Protein AF-A0A7C6KC78-F1 (afdb_monomer_lite)

Foldseek 3Di:
DDDDDDDDDDDDPPPPPVPPPPFDKWKKKWKQQDAPVLVVVLQVVQVVVVVFKDKDWDDFPPDPDPRRRITIMIMIGTPVCVVVNVVSCVVSVTPDMDTDD

Radius of gyration: 21.65 Å; chains: 1; bounding box: 79×21×39 Å

pLDDT: mean 73.91, std 17.29, range [41.19, 90.44]

Sequence (101 aa):
MLASTPADFLPGAQHMCGTTSGTDHSLLSVYFPGGAEERALLLRVLRCFATTVSAEETGSEEGPGPLLQGAHLKVCCTQEGLAEILAVLLQAGCVDFKKIA

Secondary structure (DSSP, 8-state):
--------------------TT--EEEEEEEE-S-HHHHHHHHHHHHTTTTTEEEEEEEE---SSTT---EEEEEEEETTTHHHHHHHHHHTT---EEE--

Structure (mmCIF, N/CA/C/O backbone):
data_AF-A0A7C6KC78-F1
#
_entry.id   AF-A0A7C6KC78-F1
#
loop_
_atom_site.group_PDB
_atom_site.id
_atom_site.type_symbol
_atom_site.label_atom_id
_atom_site.label_alt_id
_atom_site.label_comp_id
_atom_site.label_asym_id
_atom_site.label_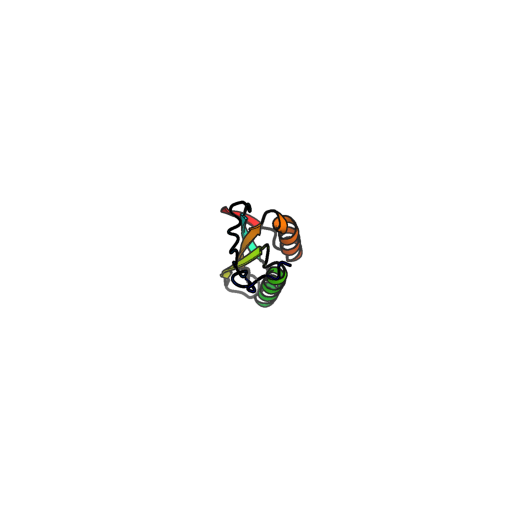entity_id
_atom_site.label_seq_id
_atom_site.pdbx_PDB_ins_code
_atom_site.Cartn_x
_atom_site.Cartn_y
_atom_site.Cartn_z
_atom_site.occupancy
_atom_site.B_iso_or_equiv
_atom_site.auth_seq_id
_atom_site.auth_comp_id
_atom_site.auth_asym_id
_atom_site.auth_atom_id
_atom_site.pdbx_PDB_model_num
ATOM 1 N N . MET A 1 1 ? -61.660 2.938 23.924 1.00 44.22 1 MET A N 1
ATOM 2 C CA . MET A 1 1 ? -61.046 2.295 22.745 1.00 44.22 1 MET A CA 1
ATOM 3 C C . MET A 1 1 ? -60.149 3.334 22.093 1.00 44.22 1 MET A C 1
ATOM 5 O O . MET A 1 1 ? -60.668 4.267 21.499 1.00 44.22 1 MET A O 1
ATOM 9 N N . LEU A 1 2 ? -58.838 3.255 22.337 1.00 44.50 2 LEU A N 1
ATOM 10 C CA . LEU A 1 2 ? -57.839 4.090 21.667 1.00 44.50 2 LEU A CA 1
ATOM 11 C C . LEU A 1 2 ? -57.513 3.462 20.308 1.00 44.50 2 LEU A C 1
ATOM 13 O O . LEU A 1 2 ? -57.228 2.268 20.257 1.00 44.50 2 LEU A O 1
ATOM 17 N N . ALA A 1 3 ? -57.513 4.260 19.244 1.00 43.62 3 ALA A N 1
ATOM 18 C CA . ALA A 1 3 ? -56.852 3.921 17.991 1.00 43.62 3 ALA A CA 1
ATOM 19 C C . ALA A 1 3 ? -56.220 5.196 17.424 1.00 43.62 3 ALA A C 1
ATOM 21 O O . ALA A 1 3 ? -56.897 6.188 17.161 1.00 43.62 3 ALA A O 1
ATOM 22 N N . SER A 1 4 ? -54.899 5.142 17.356 1.00 43.81 4 SER A N 1
ATOM 23 C CA . SER A 1 4 ? -53.949 6.211 17.103 1.00 43.81 4 SER A CA 1
ATOM 24 C C . SER A 1 4 ? -53.997 6.749 15.672 1.00 43.81 4 SER A C 1
ATOM 26 O O . SER A 1 4 ? -54.086 5.992 14.709 1.00 43.81 4 SER A O 1
ATOM 28 N N . THR A 1 5 ? -53.838 8.059 15.542 1.00 57.97 5 THR A N 1
ATOM 29 C CA . THR A 1 5 ? -53.278 8.738 14.366 1.00 57.97 5 THR A CA 1
ATOM 30 C C . THR A 1 5 ? -51.814 9.095 14.660 1.00 57.97 5 THR A C 1
ATOM 32 O O . THR A 1 5 ? -51.410 9.073 15.824 1.00 57.97 5 THR A O 1
ATOM 35 N N . PRO A 1 6 ? -51.046 9.584 13.679 1.00 48.62 6 PRO A N 1
ATOM 36 C CA . PRO A 1 6 ? -50.725 9.038 12.365 1.00 48.62 6 PRO A CA 1
ATOM 37 C C . PRO A 1 6 ? -49.272 8.513 12.341 1.00 48.62 6 PRO A C 1
ATOM 39 O O . PRO A 1 6 ? -48.498 8.737 13.266 1.00 48.62 6 PRO A O 1
ATOM 42 N N . ALA A 1 7 ? -48.913 7.802 11.272 1.00 45.97 7 ALA A N 1
ATOM 43 C CA . ALA A 1 7 ? -47.567 7.301 11.021 1.00 45.97 7 ALA A CA 1
ATOM 44 C C . ALA A 1 7 ? -46.525 8.437 11.011 1.00 45.97 7 ALA A C 1
ATOM 46 O O . ALA A 1 7 ? -46.348 9.142 10.020 1.00 45.97 7 ALA A O 1
ATOM 47 N N . ASP A 1 8 ? -45.846 8.578 12.144 1.00 49.03 8 ASP A N 1
ATOM 48 C CA . ASP A 1 8 ? -44.528 9.173 12.290 1.00 49.03 8 ASP A CA 1
ATOM 49 C C . ASP A 1 8 ? -43.531 8.246 11.587 1.00 49.03 8 ASP A C 1
ATOM 51 O O . ASP A 1 8 ? -43.214 7.169 12.088 1.00 49.03 8 ASP A O 1
ATOM 55 N N . PHE A 1 9 ? -43.122 8.586 10.367 1.00 51.62 9 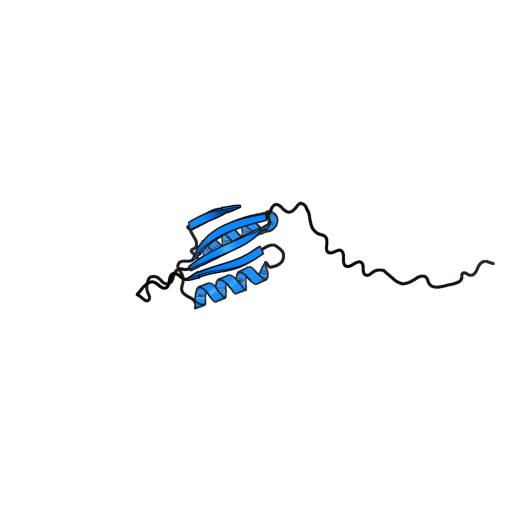PHE A N 1
ATOM 56 C CA . PHE A 1 9 ? -41.921 8.001 9.785 1.00 51.62 9 PHE A CA 1
ATOM 57 C C . PHE A 1 9 ? -41.376 8.936 8.715 1.00 51.62 9 PHE A C 1
ATOM 59 O O . PHE A 1 9 ? -41.851 8.934 7.585 1.00 51.62 9 PHE A O 1
ATOM 66 N N . LEU A 1 10 ? -40.434 9.781 9.134 1.00 56.03 10 LEU A N 1
ATOM 67 C CA . LEU A 1 10 ? -39.215 10.246 8.452 1.00 56.03 10 LEU A CA 1
ATOM 68 C C . LEU A 1 10 ? -38.699 11.426 9.302 1.00 56.03 10 LEU A C 1
ATOM 70 O O . LEU A 1 10 ? -39.436 12.397 9.463 1.00 56.03 10 LEU A O 1
ATOM 74 N N . PRO A 1 11 ? -37.473 11.378 9.865 1.00 44.56 11 PRO A N 1
ATOM 75 C CA . PRO A 1 11 ? -36.252 11.360 9.059 1.00 44.56 11 PRO A CA 1
ATOM 76 C C . PRO A 1 11 ? -35.116 10.548 9.723 1.00 44.56 11 PRO A C 1
ATOM 78 O O . PRO A 1 11 ? -34.407 11.027 10.603 1.00 44.56 11 PRO A O 1
ATOM 81 N N . GLY A 1 12 ? -34.919 9.303 9.288 1.00 41.19 12 GLY A N 1
ATOM 82 C CA . GLY A 1 12 ? -33.936 8.376 9.868 1.00 41.19 12 GLY A CA 1
ATOM 83 C C . GLY A 1 12 ? -32.738 8.072 8.972 1.00 41.19 12 GLY A C 1
ATOM 84 O O . GLY A 1 12 ? -32.198 6.979 9.044 1.00 41.19 12 GLY A O 1
ATOM 85 N N . ALA A 1 13 ? -32.339 8.994 8.098 1.00 48.97 13 ALA A N 1
ATOM 86 C CA . ALA A 1 13 ? -31.049 8.922 7.416 1.00 48.97 13 ALA A CA 1
ATOM 87 C C . ALA A 1 13 ? -30.201 10.110 7.865 1.00 48.97 13 ALA A C 1
ATOM 89 O O . ALA A 1 13 ? -29.773 10.942 7.067 1.00 48.97 13 ALA A O 1
ATOM 90 N N . GLN A 1 14 ? -29.961 10.187 9.177 1.00 48.59 14 GLN A N 1
ATOM 91 C CA . GLN A 1 14 ? -28.730 10.800 9.642 1.00 48.59 14 GLN A CA 1
ATOM 92 C C . GLN A 1 14 ? -27.607 9.921 9.101 1.00 48.59 14 GLN A C 1
ATOM 94 O O . GLN A 1 14 ? -27.225 8.913 9.689 1.00 48.59 14 GLN A O 1
ATOM 99 N N . HIS A 1 15 ? -27.121 10.300 7.922 1.00 49.28 15 HIS A N 1
ATOM 100 C CA . HIS A 1 15 ? -25.754 10.062 7.512 1.00 49.28 15 HIS A CA 1
ATOM 101 C C . HIS A 1 15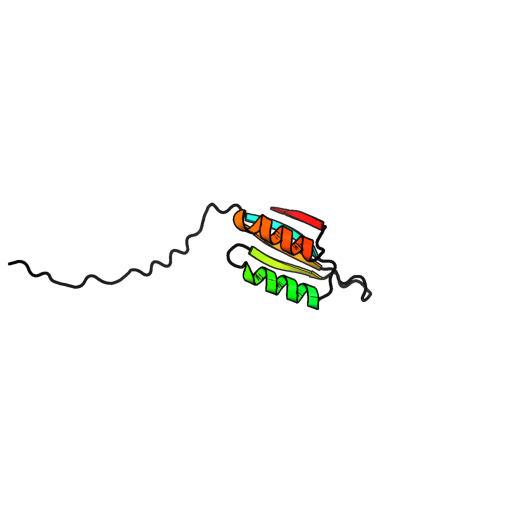 ? -24.904 10.720 8.606 1.00 49.28 15 HIS A C 1
ATOM 103 O O . HIS A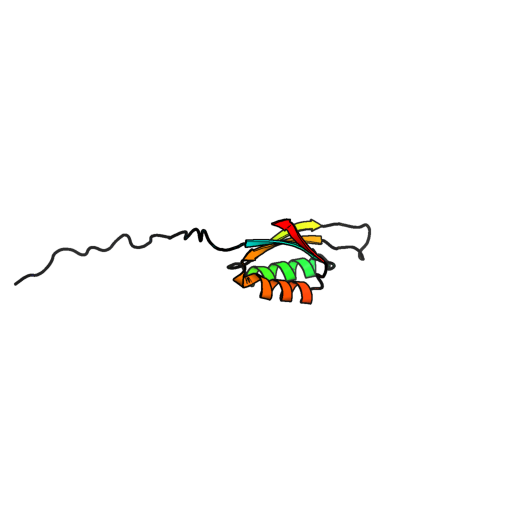 1 15 ? -24.514 11.883 8.515 1.00 49.28 15 HIS A O 1
ATOM 109 N N . MET A 1 16 ? -24.695 10.002 9.709 1.00 41.59 16 MET A N 1
ATOM 110 C CA . MET A 1 16 ? -23.548 10.229 10.560 1.00 41.59 16 MET A CA 1
ATOM 111 C C . MET A 1 16 ? -22.358 9.963 9.641 1.00 41.59 16 MET A C 1
ATOM 113 O O . MET A 1 16 ? -21.868 8.843 9.535 1.00 41.59 16 MET A O 1
ATOM 117 N N . CYS A 1 17 ? -21.878 11.018 8.979 1.00 50.22 17 CYS A N 1
ATOM 118 C CA . CYS A 1 17 ? -20.445 11.244 8.914 1.00 50.22 17 CYS A CA 1
ATOM 119 C C . CYS A 1 17 ? -19.980 11.248 10.370 1.00 50.22 17 CYS A C 1
ATOM 121 O O . CYS A 1 17 ? -19.881 12.295 11.005 1.00 50.22 17 CYS A O 1
ATOM 123 N N . GLY A 1 18 ? -19.804 10.051 10.931 1.00 45.62 18 GLY A N 1
ATOM 124 C CA . GLY A 1 18 ? -19.043 9.861 12.137 1.00 45.62 18 GLY A CA 1
ATOM 125 C C . GLY A 1 18 ? -17.645 10.309 11.774 1.00 45.62 18 GLY A C 1
ATOM 126 O O . GLY A 1 18 ? -16.858 9.537 11.242 1.00 45.62 18 GLY A O 1
ATOM 127 N N . THR A 1 19 ? -17.348 11.583 12.002 1.00 51.41 19 THR A N 1
ATOM 128 C CA . THR A 1 19 ? -15.982 11.997 12.255 1.00 51.41 19 THR A CA 1
ATOM 129 C C . THR A 1 19 ? -15.571 11.212 13.491 1.00 51.41 19 THR A C 1
ATOM 131 O O . THR A 1 19 ? -15.907 11.604 14.611 1.00 51.41 19 THR A O 1
ATOM 134 N N . THR A 1 20 ? -14.926 10.062 13.296 1.00 52.12 20 THR A N 1
ATOM 135 C CA . THR A 1 20 ? -14.227 9.342 14.358 1.00 52.12 20 THR A CA 1
ATOM 136 C C . THR A 1 20 ? -13.033 10.200 14.759 1.00 52.12 20 THR A C 1
ATOM 138 O O . THR A 1 20 ? -11.893 9.981 14.367 1.00 52.12 20 THR A O 1
ATOM 141 N N . SER A 1 21 ? -13.323 11.256 15.516 1.00 45.56 21 SER A N 1
ATOM 142 C CA . SER A 1 21 ? -12.360 11.964 16.341 1.00 45.56 21 SER A CA 1
ATOM 143 C C . SER A 1 21 ? -11.885 10.958 17.388 1.00 45.56 21 SER A C 1
ATOM 145 O O . SER A 1 21 ? -12.553 10.740 18.394 1.00 45.56 21 SER A O 1
ATOM 147 N N . GLY A 1 22 ? -10.809 10.238 17.075 1.00 50.91 22 GLY A N 1
ATOM 148 C CA . GLY A 1 22 ? -10.271 9.197 17.951 1.00 50.91 22 GLY A CA 1
ATOM 149 C C . GLY A 1 22 ? -9.521 8.064 17.256 1.00 50.91 22 GLY A C 1
ATOM 150 O O . GLY A 1 22 ? -8.966 7.221 17.950 1.00 50.91 22 GLY A O 1
ATOM 151 N N . THR A 1 23 ? -9.473 8.009 15.924 1.00 60.22 23 THR A N 1
ATOM 152 C CA . THR A 1 23 ? -8.583 7.063 15.243 1.00 60.22 23 THR A CA 1
ATOM 153 C C . THR A 1 23 ? -7.187 7.661 15.154 1.00 60.22 23 THR A C 1
ATOM 155 O O . THR A 1 23 ? -6.955 8.600 14.396 1.00 60.22 23 THR A O 1
ATOM 158 N N . ASP A 1 24 ? -6.252 7.132 15.945 1.00 79.31 24 ASP A N 1
ATOM 159 C CA . ASP A 1 24 ? -4.827 7.390 15.749 1.00 79.31 24 ASP A CA 1
ATOM 160 C C . ASP A 1 24 ? -4.457 6.964 14.323 1.00 79.31 24 ASP A C 1
ATOM 162 O O . ASP A 1 24 ? -4.504 5.783 13.956 1.00 79.31 24 ASP A O 1
ATOM 166 N N . HIS A 1 25 ? -4.142 7.958 13.496 1.00 83.50 25 HIS A N 1
ATOM 167 C CA . HIS A 1 25 ? -3.658 7.761 12.141 1.00 83.50 25 HIS A CA 1
ATOM 168 C C . HIS A 1 25 ? -2.136 7.883 12.148 1.00 83.50 25 HIS A C 1
ATOM 170 O O . HIS A 1 25 ? -1.580 8.793 12.758 1.00 83.50 25 HIS A O 1
ATOM 176 N N . SER A 1 26 ? -1.461 6.968 11.461 1.00 86.25 26 SER A N 1
ATOM 177 C CA . SER A 1 26 ? -0.027 7.045 11.202 1.00 86.25 26 SER A CA 1
ATOM 178 C C . SER A 1 26 ? 0.202 7.312 9.722 1.00 86.25 26 SER A C 1
ATOM 180 O O . SER A 1 26 ? -0.342 6.611 8.861 1.00 86.25 26 SER A O 1
ATOM 182 N N . LEU A 1 27 ? 1.029 8.313 9.431 1.00 88.38 27 LEU A N 1
ATOM 183 C CA . LEU A 1 27 ? 1.470 8.611 8.076 1.00 88.38 27 LEU A CA 1
ATOM 184 C C . LEU A 1 27 ? 2.879 8.053 7.863 1.00 88.38 27 LEU A C 1
ATOM 186 O O . LEU A 1 27 ? 3.832 8.430 8.550 1.00 88.38 27 LEU A O 1
ATOM 190 N N . LEU A 1 28 ? 3.009 7.164 6.885 1.00 88.69 28 LEU A N 1
ATOM 191 C CA . LEU A 1 28 ? 4.251 6.506 6.507 1.00 88.69 28 LEU A CA 1
ATOM 192 C C . LEU A 1 28 ? 4.723 7.038 5.153 1.00 88.69 28 LEU A C 1
ATOM 194 O O . LEU A 1 28 ? 3.956 7.084 4.194 1.00 88.69 28 LEU A O 1
ATOM 198 N N . SER A 1 29 ? 5.993 7.417 5.073 1.00 89.31 29 SER A N 1
ATOM 199 C CA . SER A 1 29 ? 6.713 7.564 3.810 1.00 89.31 29 SER A CA 1
ATOM 200 C C . SER A 1 29 ? 7.432 6.254 3.523 1.00 89.31 29 SER A C 1
ATOM 202 O O . SER A 1 29 ? 8.171 5.762 4.380 1.00 89.31 29 SER A O 1
ATOM 204 N N . VAL A 1 30 ? 7.192 5.684 2.349 1.00 89.56 30 VAL A N 1
ATOM 205 C CA . VAL A 1 30 ? 7.663 4.352 1.971 1.00 89.56 30 VAL A CA 1
ATOM 206 C C . VAL A 1 30 ? 8.357 4.437 0.623 1.00 89.56 30 VAL A C 1
ATOM 208 O O . VAL A 1 30 ? 7.810 5.015 -0.315 1.00 89.56 30 VAL A O 1
ATOM 211 N N . TYR A 1 31 ? 9.551 3.865 0.516 1.00 88.56 31 TYR A N 1
ATOM 212 C CA . TYR A 1 31 ? 10.197 3.674 -0.779 1.00 88.56 31 TYR A CA 1
ATOM 213 C C . TYR A 1 31 ? 9.815 2.307 -1.349 1.00 88.56 31 TYR A C 1
ATOM 215 O O . TYR A 1 31 ? 10.033 1.278 -0.706 1.00 88.56 31 TYR A O 1
ATOM 223 N N . PHE A 1 32 ? 9.245 2.303 -2.552 1.00 87.50 32 PHE A N 1
ATOM 224 C CA . PHE A 1 32 ? 8.945 1.086 -3.293 1.00 87.50 32 PHE A CA 1
ATOM 225 C C . PHE A 1 32 ? 9.983 0.896 -4.407 1.00 87.50 32 PHE A C 1
ATOM 227 O O . PHE A 1 32 ? 10.044 1.739 -5.305 1.00 87.50 32 PHE A O 1
ATOM 234 N N . PRO A 1 33 ? 10.777 -0.190 -4.384 1.00 82.88 33 PRO A N 1
ATOM 235 C CA . PRO A 1 33 ? 11.857 -0.410 -5.347 1.00 82.88 33 PRO A CA 1
ATOM 236 C C . PRO A 1 33 ? 11.397 -0.983 -6.701 1.00 82.88 33 PRO A C 1
ATOM 238 O O . PRO A 1 33 ? 12.228 -1.169 -7.586 1.00 82.88 33 PRO A O 1
ATOM 241 N N . GLY A 1 34 ? 10.110 -1.310 -6.868 1.00 83.69 34 GLY A N 1
ATOM 242 C CA . GLY A 1 34 ? 9.581 -1.918 -8.093 1.00 83.69 34 GLY A CA 1
ATOM 243 C C . GLY A 1 34 ? 9.085 -0.916 -9.143 1.00 83.69 34 GLY A C 1
ATOM 244 O O . GLY A 1 34 ? 8.824 0.257 -8.855 1.00 83.69 34 GLY A O 1
ATOM 245 N N . GLY A 1 35 ? 8.913 -1.419 -10.368 1.00 83.94 35 GLY A N 1
ATOM 246 C CA . GLY A 1 35 ? 8.484 -0.646 -11.530 1.00 83.94 35 GLY A CA 1
ATOM 247 C C . GLY A 1 35 ? 7.034 -0.162 -11.463 1.00 83.94 35 GLY A C 1
ATOM 248 O O . GLY A 1 35 ? 6.284 -0.424 -10.519 1.00 83.94 35 GLY A O 1
ATOM 249 N N . ALA A 1 36 ? 6.625 0.589 -12.487 1.00 82.44 36 ALA A N 1
ATOM 250 C CA . ALA A 1 36 ? 5.303 1.215 -12.536 1.00 82.44 36 ALA A CA 1
ATOM 251 C C . ALA A 1 36 ? 4.139 0.203 -12.491 1.00 82.44 36 ALA A C 1
ATOM 253 O O . ALA A 1 36 ? 3.098 0.497 -11.898 1.00 82.44 36 ALA A O 1
ATOM 254 N N . GLU A 1 37 ? 4.301 -0.988 -13.078 1.00 85.44 37 GLU A N 1
ATOM 255 C CA . GLU A 1 37 ? 3.262 -2.025 -13.071 1.00 85.44 37 GLU A CA 1
ATOM 256 C C . GLU A 1 37 ? 3.086 -2.645 -11.682 1.00 85.44 37 GLU A C 1
ATOM 258 O O . GLU A 1 37 ? 1.957 -2.752 -11.189 1.00 85.44 37 GLU A O 1
ATOM 263 N N . GLU A 1 38 ? 4.185 -2.989 -11.009 1.00 86.94 38 GLU A N 1
ATOM 264 C CA . GLU A 1 38 ? 4.150 -3.532 -9.652 1.00 86.94 38 GLU A CA 1
ATOM 265 C C . GLU A 1 38 ? 3.625 -2.496 -8.653 1.00 86.94 38 GLU A C 1
ATOM 267 O O . GLU A 1 38 ? 2.832 -2.838 -7.772 1.00 86.94 38 GLU A O 1
ATOM 272 N N . ARG A 1 39 ? 3.964 -1.212 -8.838 1.00 86.31 39 ARG A N 1
ATOM 273 C CA . ARG A 1 39 ? 3.372 -0.104 -8.068 1.00 86.31 39 ARG A CA 1
ATOM 274 C C . ARG A 1 39 ? 1.870 -0.011 -8.257 1.00 86.31 39 ARG A C 1
ATOM 276 O O . ARG A 1 39 ? 1.130 0.093 -7.277 1.00 86.31 39 ARG A O 1
ATOM 283 N N . ALA A 1 40 ? 1.401 -0.057 -9.502 1.00 87.25 40 ALA A N 1
ATOM 284 C CA . ALA A 1 40 ? -0.025 -0.003 -9.794 1.00 87.25 40 ALA A CA 1
ATOM 285 C C . ALA A 1 40 ? -0.770 -1.185 -9.154 1.00 87.25 40 ALA A C 1
ATOM 287 O O . ALA A 1 40 ? -1.893 -1.017 -8.667 1.00 87.25 40 ALA A O 1
ATOM 288 N N . LEU A 1 41 ? -0.145 -2.366 -9.117 1.00 90.12 41 LEU A N 1
ATOM 289 C CA . LEU A 1 41 ? -0.683 -3.542 -8.441 1.00 90.12 41 LEU A CA 1
ATOM 290 C C . LEU A 1 41 ? -0.728 -3.350 -6.921 1.00 90.12 41 LEU A C 1
ATOM 292 O O . LEU A 1 41 ? -1.781 -3.574 -6.324 1.00 90.12 41 LEU A O 1
ATOM 296 N N . LEU A 1 42 ? 0.350 -2.860 -6.306 1.00 88.94 42 LEU A N 1
ATOM 297 C CA . LEU A 1 42 ? 0.392 -2.552 -4.875 1.00 88.94 42 LEU A CA 1
ATOM 298 C C . LEU A 1 42 ? -0.696 -1.542 -4.487 1.00 88.94 42 LEU A C 1
ATOM 300 O O . LEU A 1 42 ? -1.461 -1.789 -3.559 1.00 88.94 42 LEU A O 1
ATOM 304 N N . LEU A 1 43 ? -0.843 -0.445 -5.234 1.00 88.38 43 LEU A N 1
ATOM 305 C CA . LEU A 1 43 ? -1.891 0.550 -4.986 1.00 88.38 43 LEU A CA 1
ATOM 306 C C . LEU A 1 43 ? -3.302 -0.045 -5.116 1.00 88.38 43 LEU A C 1
ATOM 308 O O . LEU A 1 43 ? -4.196 0.332 -4.358 1.00 88.38 43 LEU A O 1
ATOM 312 N N . ARG A 1 44 ? -3.526 -0.994 -6.036 1.00 90.44 44 ARG A N 1
ATOM 313 C CA . ARG A 1 44 ? -4.804 -1.724 -6.119 1.00 90.44 44 ARG A CA 1
ATOM 314 C C . ARG A 1 44 ? -5.037 -2.615 -4.904 1.00 90.44 44 ARG A C 1
ATOM 316 O O . ARG A 1 44 ? -6.156 -2.630 -4.404 1.00 90.44 44 ARG A O 1
ATOM 323 N N . VAL A 1 45 ? -4.011 -3.313 -4.420 1.00 89.81 45 VAL A N 1
ATOM 324 C CA . VAL A 1 45 ? -4.103 -4.128 -3.197 1.00 89.81 45 VAL A CA 1
ATOM 325 C C . VAL A 1 45 ? -4.420 -3.245 -1.991 1.00 89.81 45 VAL A C 1
ATOM 327 O O . VAL A 1 45 ? -5.332 -3.557 -1.233 1.00 89.81 45 VAL A O 1
ATOM 330 N N . LEU A 1 46 ? -3.753 -2.097 -1.849 1.00 87.81 46 LEU A N 1
ATOM 331 C CA . LEU A 1 46 ? -4.009 -1.153 -0.755 1.00 87.81 46 LEU A CA 1
ATOM 332 C C . LEU A 1 46 ? -5.444 -0.598 -0.785 1.00 87.81 46 LEU A C 1
ATOM 334 O O . LEU A 1 46 ? -6.034 -0.374 0.269 1.00 87.81 46 LEU A O 1
ATOM 338 N N . ARG A 1 47 ? -6.060 -0.458 -1.969 1.00 88.56 47 ARG A N 1
ATOM 339 C CA . ARG A 1 47 ? -7.483 -0.081 -2.089 1.00 88.56 47 ARG A CA 1
ATOM 340 C C . ARG A 1 47 ? -8.447 -1.131 -1.540 1.00 88.56 47 ARG A C 1
ATOM 342 O O . ARG A 1 47 ? -9.563 -0.766 -1.180 1.00 88.56 47 ARG A O 1
ATOM 349 N N . CYS A 1 48 ? -8.054 -2.400 -1.432 1.00 87.88 48 CYS A N 1
ATOM 350 C CA . CYS A 1 48 ? -8.872 -3.405 -0.746 1.00 87.88 48 CYS A CA 1
ATOM 351 C C . CYS A 1 48 ? -9.016 -3.104 0.757 1.00 87.88 48 CYS A C 1
ATOM 353 O O . CYS A 1 48 ? -9.981 -3.550 1.369 1.00 87.88 48 CYS A O 1
ATOM 355 N N . PHE A 1 49 ? -8.110 -2.296 1.317 1.00 86.44 49 PHE A N 1
ATOM 356 C CA . PHE A 1 49 ? -8.096 -1.848 2.710 1.00 86.44 49 PHE A CA 1
ATOM 357 C C . PHE A 1 49 ? -8.488 -0.365 2.848 1.00 86.44 49 PHE A C 1
ATOM 359 O O . PHE A 1 49 ? -8.132 0.288 3.825 1.00 86.44 49 PHE A O 1
ATOM 366 N N . ALA A 1 50 ? -9.233 0.192 1.882 1.00 83.62 50 ALA A N 1
ATOM 367 C CA . ALA A 1 50 ? -9.565 1.622 1.830 1.00 83.62 50 ALA A CA 1
ATOM 368 C C . ALA A 1 50 ? -10.331 2.158 3.059 1.00 83.62 50 ALA A C 1
ATOM 370 O O . ALA A 1 50 ? -10.401 3.367 3.267 1.00 83.62 50 ALA A O 1
ATOM 371 N N . THR A 1 51 ? -10.917 1.277 3.872 1.00 84.00 51 THR A N 1
ATOM 372 C CA . THR A 1 51 ? -11.584 1.633 5.133 1.00 84.00 51 THR A CA 1
ATOM 373 C C . THR A 1 51 ? -10.599 2.041 6.225 1.00 84.00 51 THR A C 1
ATOM 375 O O . THR A 1 51 ? -10.936 2.860 7.075 1.00 84.00 51 THR A O 1
ATOM 378 N N . THR A 1 52 ? -9.387 1.486 6.205 1.00 84.00 52 THR A N 1
ATOM 379 C CA . THR A 1 52 ? -8.363 1.682 7.237 1.00 84.00 52 THR A CA 1
ATOM 380 C C . THR A 1 52 ? -7.101 2.347 6.694 1.00 84.00 52 THR A C 1
ATOM 382 O O . THR A 1 52 ? -6.232 2.708 7.492 1.00 84.00 52 THR A O 1
ATOM 385 N N . VAL A 1 53 ? -6.984 2.506 5.367 1.00 86.69 53 VAL A N 1
ATOM 386 C CA . VAL A 1 53 ? -5.738 2.843 4.664 1.00 86.69 53 VAL A CA 1
ATOM 387 C C . VAL A 1 53 ? -6.009 3.715 3.447 1.00 86.69 53 VAL A C 1
ATOM 389 O O . VAL A 1 53 ? -6.922 3.469 2.668 1.00 86.69 53 VAL A O 1
ATOM 392 N N . SER A 1 54 ? -5.153 4.703 3.232 1.00 86.56 54 SER A N 1
ATOM 393 C CA . SER A 1 54 ? -5.090 5.498 2.013 1.00 86.56 54 SER A CA 1
ATOM 394 C C . SER A 1 54 ? -3.640 5.589 1.556 1.00 86.56 54 SER A C 1
ATOM 396 O O . SER A 1 54 ? -2.746 5.794 2.375 1.00 86.56 54 SER A O 1
ATOM 398 N N . ALA A 1 55 ? -3.392 5.423 0.259 1.00 88.69 55 ALA A N 1
ATOM 399 C CA . ALA A 1 55 ? -2.051 5.468 -0.307 1.00 88.69 55 ALA A CA 1
ATOM 400 C C . ALA A 1 55 ? -2.007 6.365 -1.544 1.00 88.69 55 ALA A C 1
ATOM 402 O O . ALA A 1 55 ? -2.871 6.274 -2.418 1.00 88.69 55 ALA A O 1
ATOM 403 N N . GLU A 1 56 ? -0.977 7.201 -1.616 1.00 85.19 56 GLU A N 1
ATOM 404 C CA . GLU A 1 56 ? -0.743 8.154 -2.696 1.00 85.19 56 GLU A CA 1
ATOM 405 C C . GLU A 1 56 ? 0.722 8.101 -3.138 1.00 85.19 56 GLU A C 1
ATOM 407 O O . GLU A 1 56 ? 1.635 7.976 -2.321 1.00 85.19 56 GLU A O 1
ATOM 412 N N . GLU A 1 57 ? 0.957 8.206 -4.442 1.00 83.19 57 GLU A N 1
ATOM 413 C CA . GLU A 1 57 ? 2.300 8.344 -4.996 1.00 83.19 57 GLU A CA 1
ATOM 414 C C . GLU A 1 57 ? 2.725 9.812 -4.937 1.00 83.19 57 GLU A C 1
ATOM 416 O O . GLU A 1 57 ? 2.018 10.690 -5.420 1.00 83.19 57 GLU A O 1
ATOM 421 N N . THR A 1 58 ? 3.878 10.087 -4.328 1.00 75.06 58 THR A N 1
ATOM 422 C CA . THR A 1 58 ? 4.333 11.471 -4.088 1.00 75.06 58 THR A CA 1
ATOM 423 C C . THR A 1 58 ? 5.566 11.877 -4.872 1.00 75.06 58 THR A C 1
ATOM 425 O O . THR A 1 58 ? 5.957 13.041 -4.846 1.00 75.06 58 THR A O 1
ATOM 428 N N . GLY A 1 59 ? 6.148 10.934 -5.603 1.00 65.75 59 GLY A N 1
ATOM 429 C CA . GLY A 1 59 ? 7.247 11.179 -6.516 1.00 65.75 59 GLY A CA 1
ATOM 430 C C . GLY A 1 59 ? 7.750 9.864 -7.087 1.00 65.75 59 GLY A C 1
ATOM 431 O O . GLY A 1 59 ? 8.100 8.955 -6.334 1.00 65.75 59 GLY A O 1
ATOM 432 N N . SER A 1 60 ? 7.784 9.776 -8.412 1.00 58.31 60 SER A N 1
ATOM 433 C CA . SER A 1 60 ? 8.553 8.759 -9.118 1.00 58.31 60 SER A CA 1
ATOM 434 C C . SER A 1 60 ? 9.945 9.339 -9.328 1.00 58.31 60 SER A C 1
ATOM 436 O O . SER A 1 60 ? 10.087 10.356 -10.008 1.00 58.31 60 SER A O 1
ATOM 438 N N . GLU A 1 61 ? 10.972 8.731 -8.737 1.00 56.75 61 GLU A N 1
ATOM 439 C CA . GLU A 1 61 ? 12.335 9.035 -9.163 1.00 56.75 61 GLU A CA 1
ATOM 440 C C . GLU A 1 61 ? 12.556 8.275 -10.469 1.00 56.75 61 GLU A C 1
ATOM 442 O O . GLU A 1 61 ? 12.907 7.097 -10.488 1.00 56.75 61 GLU A O 1
ATOM 447 N N . GLU A 1 62 ? 12.269 8.939 -11.589 1.00 50.44 62 GLU A N 1
ATOM 448 C CA . GLU A 1 62 ? 12.647 8.454 -12.913 1.00 50.44 62 GLU A CA 1
ATOM 449 C C . GLU A 1 62 ? 14.165 8.618 -13.066 1.00 50.44 62 GLU A C 1
ATOM 451 O O . GLU A 1 62 ? 14.668 9.571 -13.664 1.00 50.44 62 GLU A O 1
ATOM 456 N N . GLY A 1 63 ? 14.920 7.702 -12.457 1.00 54.31 63 GLY A N 1
ATOM 457 C CA . GLY A 1 63 ? 16.357 7.607 -12.669 1.00 54.31 63 GLY A CA 1
ATOM 458 C C . GLY A 1 63 ? 16.666 7.297 -14.142 1.00 54.31 63 GLY A C 1
ATOM 459 O O . GLY A 1 63 ? 15.864 6.650 -14.823 1.00 54.31 63 GLY A O 1
ATOM 460 N N . PRO A 1 64 ? 17.831 7.719 -14.667 1.00 43.34 64 PRO A N 1
ATOM 461 C CA . PRO A 1 64 ? 18.228 7.439 -16.041 1.00 43.34 64 PRO A CA 1
ATOM 462 C C . PRO A 1 64 ? 18.611 5.958 -16.177 1.00 43.34 64 PRO A C 1
ATOM 464 O O . PRO A 1 64 ? 19.784 5.593 -16.172 1.00 43.34 64 PRO A O 1
ATOM 467 N N . GLY A 1 65 ? 17.616 5.078 -16.264 1.00 51.06 65 GLY A N 1
ATOM 468 C CA . GLY A 1 65 ? 17.811 3.665 -16.557 1.00 51.06 65 GLY A CA 1
ATOM 469 C C . GLY A 1 65 ? 16.682 2.762 -16.045 1.00 51.06 65 GLY A C 1
ATOM 470 O O . GLY A 1 65 ? 16.065 3.051 -15.024 1.00 51.06 65 GLY A O 1
ATOM 471 N N . PRO A 1 66 ? 16.444 1.613 -16.703 1.00 52.31 66 PRO A N 1
ATOM 472 C CA . PRO A 1 66 ? 15.397 0.652 -16.331 1.00 52.31 66 PRO A CA 1
ATOM 473 C C . PRO A 1 66 ? 15.632 -0.055 -14.982 1.00 52.31 66 PRO A C 1
ATOM 475 O O . PRO A 1 66 ? 14.801 -0.849 -14.561 1.00 52.31 66 PRO A O 1
ATOM 478 N N . LEU A 1 67 ? 16.760 0.206 -14.310 1.00 52.59 67 LEU A N 1
ATOM 479 C CA . LEU A 1 67 ? 17.180 -0.470 -13.076 1.00 52.59 67 LEU A CA 1
ATOM 480 C C . LEU A 1 67 ? 16.959 0.363 -11.801 1.00 52.59 67 LEU A C 1
ATOM 482 O O . LEU A 1 67 ? 17.192 -0.144 -10.710 1.00 52.59 67 LEU A O 1
ATOM 486 N N . LEU A 1 68 ? 16.518 1.621 -11.922 1.00 53.91 68 LEU A N 1
ATOM 487 C CA . LEU A 1 68 ? 16.259 2.524 -10.791 1.00 53.91 68 LEU A CA 1
ATOM 488 C C . LEU A 1 68 ? 14.890 3.202 -10.946 1.00 53.91 68 LEU A C 1
ATOM 490 O O . LEU A 1 68 ? 14.789 4.423 -10.916 1.00 53.91 68 LEU A O 1
ATOM 494 N N . GLN A 1 69 ? 13.830 2.417 -11.153 1.00 67.50 69 GLN A N 1
ATOM 495 C CA . GLN A 1 69 ? 12.453 2.926 -11.198 1.00 67.50 69 GLN A CA 1
ATOM 496 C C . GLN A 1 69 ? 11.764 2.779 -9.841 1.00 67.50 69 GLN A C 1
ATOM 498 O O . GLN A 1 69 ? 10.679 2.216 -9.761 1.00 67.50 69 GLN A O 1
ATOM 503 N N . GLY A 1 70 ? 12.388 3.259 -8.769 1.00 72.75 70 GLY A N 1
ATOM 504 C CA . GLY A 1 70 ? 11.723 3.315 -7.470 1.00 72.75 70 GLY A CA 1
ATOM 505 C C . GLY A 1 70 ? 10.805 4.531 -7.347 1.00 72.75 70 GLY A C 1
ATOM 506 O O . GLY A 1 70 ? 10.993 5.539 -8.030 1.00 72.75 70 GLY A O 1
ATOM 507 N N . ALA A 1 71 ? 9.817 4.462 -6.459 1.00 83.50 71 ALA A N 1
ATOM 508 C CA . ALA A 1 71 ? 8.966 5.610 -6.150 1.00 83.50 71 ALA A CA 1
ATOM 509 C C . ALA A 1 71 ? 8.713 5.748 -4.653 1.00 83.50 71 ALA A C 1
ATOM 511 O O . ALA A 1 71 ? 8.687 4.768 -3.904 1.00 83.50 71 ALA A O 1
ATOM 512 N N . HIS A 1 72 ? 8.470 6.986 -4.234 1.00 85.94 72 HIS A N 1
ATOM 513 C CA . HIS A 1 72 ? 8.047 7.301 -2.881 1.00 85.94 72 HIS A CA 1
ATOM 514 C C . HIS A 1 72 ? 6.522 7.324 -2.781 1.00 85.94 72 HIS A C 1
ATOM 516 O O . HIS A 1 72 ? 5.836 8.145 -3.403 1.00 85.94 72 HIS A O 1
ATOM 522 N N . LEU A 1 73 ? 5.997 6.446 -1.934 1.00 87.38 73 LEU A N 1
ATOM 523 C CA . LEU A 1 73 ? 4.586 6.333 -1.600 1.00 87.38 73 LEU A CA 1
ATOM 524 C C . LEU A 1 73 ? 4.343 6.936 -0.215 1.00 87.38 73 LEU A C 1
ATOM 526 O O . LEU A 1 73 ? 5.089 6.673 0.730 1.00 87.38 73 LEU A O 1
ATOM 530 N N . LYS A 1 74 ? 3.272 7.712 -0.074 1.00 90.25 74 LYS A N 1
ATOM 531 C CA . LYS A 1 74 ? 2.724 8.078 1.231 1.00 90.25 74 LYS A CA 1
ATOM 532 C C . LYS A 1 74 ? 1.558 7.166 1.543 1.00 90.25 74 LYS A C 1
ATOM 534 O O . LYS A 1 74 ? 0.610 7.089 0.769 1.00 90.25 74 LYS A O 1
ATOM 539 N N . VAL A 1 75 ? 1.624 6.501 2.687 1.00 89.56 75 VAL A N 1
ATOM 540 C CA . VAL A 1 75 ? 0.582 5.599 3.169 1.00 89.56 75 VAL A CA 1
ATOM 541 C C . VAL A 1 75 ? 0.073 6.130 4.498 1.00 89.56 75 VAL A C 1
ATOM 543 O O . VAL A 1 75 ? 0.795 6.156 5.491 1.00 89.56 75 VAL A O 1
ATOM 546 N N . CYS A 1 76 ? -1.169 6.590 4.510 1.00 89.50 76 CYS A N 1
ATOM 547 C CA . CYS A 1 76 ? -1.901 6.911 5.722 1.00 89.50 76 CYS A CA 1
ATOM 548 C C . CYS A 1 76 ? -2.669 5.667 6.156 1.00 89.50 76 CYS A C 1
ATOM 550 O O . CYS A 1 76 ? -3.388 5.077 5.354 1.00 89.50 76 CYS A O 1
ATOM 552 N N . CYS A 1 77 ? -2.533 5.257 7.408 1.00 89.31 77 CYS A N 1
ATOM 553 C CA . CYS A 1 77 ? -3.272 4.117 7.936 1.00 89.31 77 CYS A CA 1
ATOM 554 C C . CYS A 1 77 ? -3.737 4.381 9.365 1.00 89.31 77 CYS A C 1
ATOM 556 O O . CYS A 1 77 ? -3.135 5.156 10.105 1.00 89.31 77 CYS A O 1
ATOM 558 N N . THR A 1 78 ? -4.842 3.754 9.740 1.00 89.12 78 THR A N 1
ATOM 559 C CA . THR A 1 78 ? -5.296 3.677 11.132 1.00 89.12 78 THR A CA 1
ATOM 560 C C . THR A 1 78 ? -4.427 2.700 11.919 1.00 89.12 78 THR A C 1
ATOM 562 O O . THR A 1 78 ? -3.832 1.784 11.346 1.00 89.12 78 THR A O 1
ATOM 565 N N . GLN A 1 79 ? -4.398 2.851 13.243 1.00 85.44 79 GLN A N 1
ATOM 566 C CA . GLN A 1 79 ? -3.746 1.899 14.147 1.00 85.44 79 GLN A CA 1
ATOM 567 C C . GLN A 1 79 ? -4.202 0.443 13.914 1.00 85.44 79 GLN A C 1
ATOM 569 O O . GLN A 1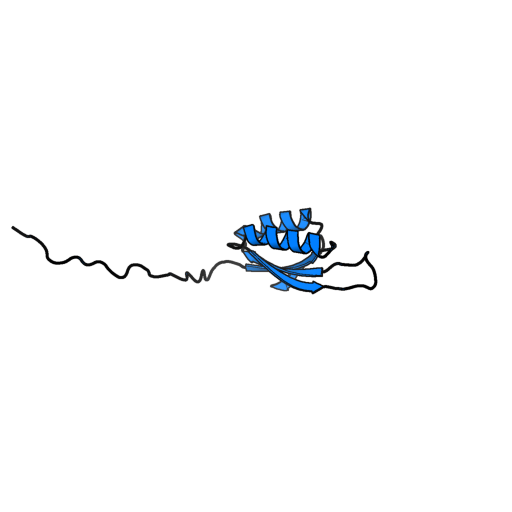 79 ? -3.387 -0.473 13.998 1.00 85.44 79 GLN A O 1
ATOM 574 N N . GLU A 1 80 ? -5.481 0.232 13.587 1.00 85.06 80 GLU A N 1
ATOM 575 C CA . GLU A 1 80 ? -6.066 -1.094 13.344 1.00 85.06 80 GLU A CA 1
ATOM 576 C C . GLU A 1 80 ? -5.539 -1.739 12.052 1.00 85.06 80 GLU A C 1
ATOM 578 O O . GLU A 1 80 ? -5.228 -2.927 12.042 1.00 85.06 80 GLU A O 1
ATOM 583 N N . GLY A 1 81 ? -5.372 -0.953 10.980 1.00 83.56 81 GLY A N 1
ATOM 584 C CA . GLY A 1 81 ? -4.851 -1.436 9.693 1.00 83.56 81 GLY A CA 1
ATOM 585 C C . GLY A 1 81 ? -3.323 -1.452 9.584 1.00 83.56 81 GLY A C 1
ATOM 586 O O . GLY A 1 81 ? -2.777 -2.022 8.641 1.00 83.56 81 GLY A O 1
ATOM 587 N N . LEU A 1 82 ? -2.603 -0.837 10.528 1.00 85.44 82 LEU A N 1
ATOM 588 C CA . LEU A 1 82 ? -1.154 -0.635 10.438 1.00 85.44 82 LEU A CA 1
ATOM 589 C C . LEU A 1 82 ? -0.376 -1.950 10.263 1.00 85.44 82 LEU A C 1
ATOM 591 O O . LEU A 1 82 ? 0.512 -2.030 9.416 1.00 85.44 82 LEU A O 1
ATOM 595 N N . ALA A 1 83 ? -0.698 -2.979 11.051 1.00 86.94 83 ALA A N 1
ATOM 596 C CA . ALA A 1 83 ? 0.033 -4.247 11.027 1.00 86.94 83 ALA A CA 1
ATOM 597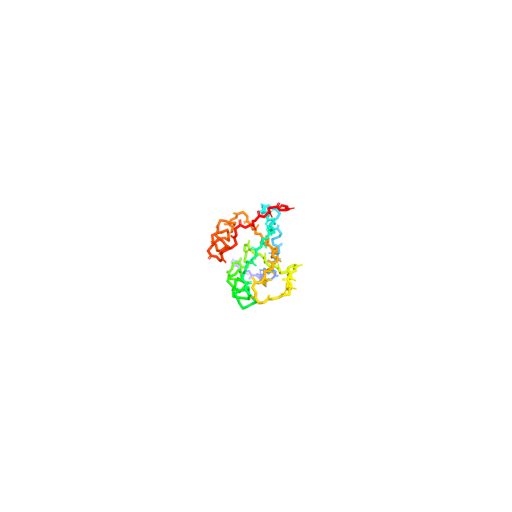 C C . ALA A 1 83 ? -0.125 -4.986 9.688 1.00 86.94 83 ALA A C 1
ATOM 599 O O . ALA A 1 83 ? 0.855 -5.485 9.133 1.00 86.94 83 ALA A O 1
ATOM 600 N N . GLU A 1 84 ? -1.345 -5.013 9.149 1.00 88.00 84 GLU A N 1
ATOM 601 C CA . GLU A 1 84 ? -1.657 -5.660 7.871 1.00 88.00 84 GLU A CA 1
ATOM 602 C C . GLU A 1 84 ? -0.943 -4.954 6.717 1.00 88.00 84 GLU A C 1
ATOM 604 O O . GLU A 1 84 ? -0.341 -5.598 5.857 1.00 88.00 84 GLU A O 1
ATOM 609 N N . ILE A 1 85 ? -0.923 -3.622 6.737 1.00 88.75 85 ILE A N 1
ATOM 610 C CA . ILE A 1 85 ? -0.272 -2.834 5.692 1.00 88.75 85 ILE A CA 1
ATOM 611 C C . ILE A 1 85 ? 1.237 -2.915 5.752 1.00 88.75 85 ILE A C 1
ATOM 613 O O . ILE A 1 85 ? 1.867 -3.050 4.705 1.00 88.75 85 ILE A O 1
ATOM 617 N N . LEU A 1 86 ? 1.831 -2.903 6.942 1.00 87.62 86 LEU A N 1
ATOM 618 C CA . LEU A 1 86 ? 3.262 -3.156 7.068 1.00 87.62 86 LEU A CA 1
ATOM 619 C C . LEU A 1 86 ? 3.624 -4.532 6.500 1.00 87.62 86 LEU A C 1
ATOM 621 O O . LEU A 1 86 ? 4.610 -4.635 5.775 1.00 87.62 86 LEU A O 1
ATOM 625 N N . ALA A 1 87 ? 2.813 -5.564 6.749 1.00 89.75 87 ALA A N 1
ATOM 626 C CA . ALA A 1 87 ? 3.043 -6.888 6.177 1.00 89.75 87 ALA A CA 1
ATOM 627 C C . ALA A 1 87 ? 2.958 -6.883 4.641 1.00 89.75 87 ALA A C 1
ATOM 629 O O . ALA A 1 87 ? 3.843 -7.433 3.987 1.00 89.75 87 ALA A O 1
ATOM 630 N N . VAL A 1 88 ? 1.947 -6.226 4.060 1.00 89.75 88 VAL A N 1
ATOM 631 C CA . VAL A 1 88 ? 1.808 -6.088 2.599 1.00 89.75 88 VAL A CA 1
ATOM 632 C C . VAL A 1 88 ? 3.001 -5.345 2.000 1.00 89.75 88 VAL A C 1
ATOM 634 O O . VAL A 1 88 ? 3.573 -5.800 1.011 1.00 89.75 88 VAL A O 1
ATOM 637 N N . LEU A 1 89 ? 3.414 -4.227 2.600 1.00 89.00 89 LEU A N 1
ATOM 638 C CA . LEU A 1 89 ? 4.534 -3.439 2.095 1.00 89.00 89 LEU A CA 1
ATOM 639 C C . LEU A 1 89 ? 5.864 -4.203 2.202 1.00 89.00 89 LEU A C 1
ATOM 641 O O . LEU A 1 89 ? 6.642 -4.192 1.251 1.00 89.00 89 LEU A O 1
ATOM 645 N N . LEU A 1 90 ? 6.101 -4.912 3.311 1.00 89.69 90 LEU A N 1
ATOM 646 C CA . LEU A 1 90 ? 7.278 -5.772 3.489 1.00 89.69 90 LEU A CA 1
ATOM 647 C C . LEU A 1 90 ? 7.315 -6.906 2.456 1.00 89.69 90 LEU A C 1
ATOM 649 O O . LEU A 1 90 ? 8.362 -7.169 1.869 1.00 89.69 90 LEU A O 1
ATOM 653 N N . GLN A 1 91 ? 6.176 -7.557 2.195 1.00 87.94 91 GLN A N 1
ATOM 654 C CA . GLN A 1 91 ? 6.067 -8.586 1.152 1.00 87.94 91 GLN A CA 1
ATOM 655 C C . GLN A 1 91 ? 6.301 -8.019 -0.250 1.00 87.94 91 GLN A C 1
ATOM 657 O O . GLN A 1 91 ? 6.851 -8.705 -1.108 1.00 87.94 91 GLN A O 1
ATOM 662 N N . ALA A 1 92 ? 5.919 -6.762 -0.470 1.00 85.50 92 ALA A N 1
ATOM 663 C CA . ALA A 1 92 ? 6.151 -6.045 -1.715 1.00 85.50 92 ALA A CA 1
ATOM 664 C C . ALA A 1 92 ? 7.605 -5.541 -1.863 1.00 85.50 92 ALA A C 1
ATOM 666 O O . ALA A 1 92 ? 7.939 -4.930 -2.876 1.00 85.50 92 ALA A O 1
ATOM 667 N N . GLY A 1 93 ? 8.477 -5.796 -0.880 1.00 84.69 93 GLY A N 1
ATOM 668 C CA . GLY A 1 93 ? 9.888 -5.408 -0.915 1.00 84.69 93 GLY A CA 1
ATOM 669 C C . GLY A 1 93 ? 10.163 -3.971 -0.469 1.00 84.69 93 GLY A C 1
ATOM 670 O O . GLY A 1 93 ? 11.300 -3.512 -0.576 1.00 84.69 93 GLY A O 1
ATOM 671 N N . CYS A 1 94 ? 9.166 -3.256 0.059 1.00 84.00 94 CYS A N 1
ATOM 672 C CA . CYS A 1 94 ? 9.419 -2.014 0.779 1.00 84.00 94 CYS A CA 1
ATOM 673 C C . CYS A 1 94 ? 10.109 -2.365 2.095 1.00 84.00 94 CYS A C 1
ATOM 675 O O . CYS A 1 94 ? 9.520 -3.051 2.923 1.00 84.00 94 CYS A O 1
ATOM 677 N N . VAL A 1 95 ? 11.337 -1.909 2.308 1.00 80.19 95 VAL A N 1
ATOM 678 C CA . VAL A 1 95 ? 12.054 -2.097 3.585 1.00 80.19 95 VAL A CA 1
ATOM 679 C C . VAL A 1 95 ? 12.381 -0.771 4.269 1.00 80.19 95 VAL A C 1
ATOM 681 O O . VAL A 1 95 ? 12.577 -0.733 5.482 1.00 80.19 95 VAL A O 1
ATOM 684 N N . ASP A 1 96 ? 12.357 0.325 3.510 1.00 79.81 96 ASP A N 1
ATOM 685 C CA . ASP A 1 96 ? 12.574 1.682 3.997 1.00 79.81 96 ASP A CA 1
ATOM 686 C C . ASP A 1 96 ? 11.239 2.376 4.275 1.00 79.81 96 ASP A C 1
ATOM 688 O O . ASP A 1 96 ? 10.567 2.891 3.373 1.00 79.81 96 ASP A O 1
ATOM 692 N N . PHE A 1 97 ? 10.865 2.400 5.556 1.00 80.81 97 PHE A N 1
ATOM 693 C CA . PHE A 1 97 ? 9.692 3.110 6.059 1.00 80.81 97 PHE A CA 1
ATOM 694 C C . PHE A 1 97 ? 10.114 4.213 7.015 1.00 80.81 97 PHE A C 1
ATOM 696 O O . PHE A 1 97 ? 10.912 4.002 7.930 1.00 80.81 97 PHE A O 1
ATOM 703 N N . LYS A 1 98 ? 9.499 5.381 6.872 1.00 85.12 98 LYS A N 1
ATOM 704 C CA . LYS A 1 98 ? 9.653 6.484 7.814 1.00 85.12 98 LYS A CA 1
ATOM 705 C C . LYS A 1 98 ? 8.282 6.963 8.259 1.00 85.12 98 LYS A C 1
ATOM 707 O O . LYS A 1 98 ? 7.510 7.454 7.438 1.00 85.12 98 LYS A O 1
ATOM 712 N N . LYS A 1 99 ? 7.985 6.867 9.557 1.00 83.25 99 LYS A N 1
ATOM 713 C CA . LYS A 1 99 ? 6.825 7.559 10.132 1.00 83.25 99 LYS A CA 1
ATOM 714 C C . LYS A 1 99 ? 7.084 9.065 10.093 1.00 83.25 99 LYS A C 1
ATOM 716 O O . LYS A 1 99 ? 8.142 9.517 10.533 1.00 83.25 99 LYS A O 1
ATOM 721 N N . ILE A 1 100 ? 6.148 9.821 9.528 1.00 80.81 100 ILE A N 1
ATOM 722 C CA . ILE A 1 100 ? 6.279 11.272 9.321 1.00 80.81 100 ILE A CA 1
ATOM 723 C C . ILE A 1 100 ? 5.177 12.099 9.999 1.00 80.81 100 ILE A C 1
ATOM 725 O O . ILE A 1 100 ? 5.318 13.318 10.056 1.00 80.81 100 ILE A O 1
ATOM 729 N N . ALA A 1 101 ? 4.135 11.457 10.536 1.00 68.75 101 ALA A N 1
ATOM 730 C CA . ALA A 1 101 ? 3.158 12.018 11.472 1.00 68.75 101 ALA A CA 1
ATOM 731 C C . ALA A 1 101 ? 2.487 10.870 12.240 1.00 68.75 101 ALA A C 1
ATOM 733 O O . ALA A 1 101 ? 2.215 9.823 11.599 1.00 68.75 101 ALA A O 1
#